Protein AF-A0A7W7A8Q5-F1 (afdb_monomer)

Secondary structure (DSSP, 8-state):
--------B-----HHHHTS-GGGGBPPP---HHHHHHHHHHHHHHHHTT-S-----TT---HHHHHHHHHHHHHHHHHHHHHH-

Foldseek 3Di:
DDDDDDFDFDDDPDPVVVPDDRVVRTDDDPDDPVRVVVVVVVVVVCVVVVVDDDPPPPVPDDPVNVVVVVVVVVVVVVVVVVVVD

Organism: NCBI:txid260085

Nearest PDB structures (foldseek):
  5dgf-assembly2_sM  TM=2.618E-01  e=6.181E+00  Saccharomyces cerevisiae S288C

pLDDT: mean 77.6, std 13.14, range [34.06, 95.56]

Radius of gyration: 23.06 Å; Cα contacts (8 Å, |Δi|>4): 22; chains: 1; bounding box: 57×40×51 Å

Structure (mmCIF, N/CA/C/O backbone):
data_AF-A0A7W7A8Q5-F1
#
_entry.id   AF-A0A7W7A8Q5-F1
#
loop_
_atom_site.group_PDB
_atom_site.id
_atom_site.type_symbol
_atom_site.label_atom_id
_atom_site.label_alt_id
_atom_site.label_comp_id
_atom_site.label_asym_id
_atom_site.label_entity_id
_atom_site.label_seq_id
_atom_site.pdbx_PDB_ins_code
_atom_site.Cartn_x
_atom_site.Cartn_y
_atom_site.Cartn_z
_atom_site.occupancy
_atom_site.B_iso_or_equiv
_atom_site.auth_seq_id
_atom_site.auth_comp_id
_atom_site.auth_asym_id
_atom_site.auth_atom_id
_atom_site.pdbx_PDB_model_num
ATOM 1 N N . MET A 1 1 ? -32.362 -4.354 24.783 1.00 34.06 1 MET A N 1
ATOM 2 C CA . MET A 1 1 ? -32.565 -2.957 24.338 1.00 34.06 1 MET A CA 1
ATOM 3 C C . MET A 1 1 ? -31.479 -2.640 23.325 1.00 34.06 1 MET A C 1
ATOM 5 O O . MET A 1 1 ? -30.329 -2.525 23.718 1.00 34.06 1 MET A O 1
ATOM 9 N N . SER A 1 2 ? -31.815 -2.614 22.033 1.00 40.69 2 SER A N 1
ATOM 10 C CA . SER A 1 2 ? -30.849 -2.353 20.957 1.00 40.69 2 SER A CA 1
ATOM 11 C C . SER A 1 2 ? -30.611 -0.851 20.826 1.00 40.69 2 SER A C 1
ATOM 13 O O . SER A 1 2 ? -31.531 -0.103 20.500 1.00 40.69 2 SER A O 1
ATOM 15 N N . THR A 1 3 ? -29.393 -0.396 21.101 1.00 53.53 3 THR A N 1
ATOM 16 C CA . THR A 1 3 ? -28.972 0.991 20.896 1.00 53.53 3 THR A CA 1
ATOM 17 C C . THR A 1 3 ? -28.615 1.192 19.423 1.00 53.53 3 THR A C 1
ATOM 19 O O . THR A 1 3 ? -27.632 0.662 18.914 1.00 53.53 3 THR A O 1
ATOM 22 N N . SER A 1 4 ? -29.449 1.940 18.700 1.00 46.59 4 SER A N 1
ATOM 23 C CA . SER A 1 4 ? -29.187 2.334 17.312 1.00 46.59 4 SER A CA 1
ATOM 24 C C . SER A 1 4 ? -27.972 3.268 17.258 1.00 46.59 4 SER A C 1
ATOM 26 O O . SER A 1 4 ? -28.033 4.393 17.752 1.00 46.59 4 SER A O 1
ATOM 28 N N . SER A 1 5 ? -26.865 2.822 16.662 1.00 60.94 5 SER A N 1
ATOM 29 C CA . SER A 1 5 ? -25.656 3.632 16.482 1.00 60.94 5 SER A CA 1
ATOM 30 C C . SER A 1 5 ? -25.904 4.743 15.453 1.00 60.94 5 SER A C 1
ATOM 32 O O . SER A 1 5 ? -26.027 4.472 14.254 1.00 60.94 5 SER A O 1
ATOM 34 N N . ALA A 1 6 ? -25.984 5.997 15.902 1.00 61.53 6 ALA A N 1
ATOM 35 C CA . ALA A 1 6 ? -26.047 7.153 15.012 1.00 61.53 6 ALA A CA 1
ATOM 36 C C . ALA A 1 6 ? -24.795 7.202 14.113 1.00 61.53 6 ALA A C 1
ATOM 38 O O . ALA A 1 6 ? -23.675 7.000 14.578 1.00 61.53 6 ALA A O 1
ATOM 39 N N . THR A 1 7 ? -24.982 7.437 12.811 1.00 64.75 7 THR A N 1
ATOM 40 C CA . THR A 1 7 ? -23.865 7.534 11.861 1.00 64.75 7 THR A CA 1
ATOM 41 C C . THR A 1 7 ? -23.237 8.921 11.956 1.00 64.75 7 THR A C 1
ATOM 43 O O . THR A 1 7 ? -23.827 9.896 11.493 1.00 64.75 7 THR A O 1
ATOM 46 N N . THR A 1 8 ? -22.048 9.006 12.548 1.00 68.94 8 THR A N 1
ATOM 47 C CA . THR A 1 8 ? -21.257 10.240 12.605 1.00 68.94 8 THR A CA 1
ATOM 48 C C . THR A 1 8 ? -20.415 10.378 11.337 1.00 68.94 8 THR A C 1
ATOM 50 O O . THR A 1 8 ? -19.880 9.394 10.818 1.00 68.94 8 THR A O 1
ATOM 53 N N . PHE A 1 9 ? -20.316 11.599 10.816 1.00 69.75 9 PHE A N 1
ATOM 54 C CA . PHE A 1 9 ? -19.473 11.931 9.671 1.00 69.75 9 PHE A CA 1
ATOM 55 C C . PHE A 1 9 ? -18.366 12.877 10.132 1.00 69.75 9 PHE A C 1
ATOM 57 O O . PHE A 1 9 ? -18.651 13.894 10.765 1.00 69.75 9 PHE A O 1
ATOM 64 N N . GLY A 1 10 ? -17.114 12.561 9.802 1.00 66.56 10 GLY A N 1
ATOM 65 C CA . GLY A 1 10 ? -15.974 13.375 10.215 1.00 66.56 10 GLY A CA 1
ATOM 66 C C . GLY A 1 10 ? -15.887 14.678 9.414 1.00 66.56 10 GLY A C 1
ATOM 67 O O . GLY A 1 10 ? -15.890 14.653 8.183 1.00 66.56 10 GLY A O 1
ATOM 68 N N . SER A 1 11 ? -15.748 15.825 10.087 1.00 62.66 11 SER A N 1
ATOM 69 C CA . SER A 1 11 ? -15.476 17.116 9.439 1.00 62.66 11 SER A CA 1
ATOM 70 C C . SER A 1 11 ? -13.983 17.453 9.525 1.00 62.66 11 SER A C 1
ATOM 72 O O . SER A 1 11 ? -13.493 17.895 10.564 1.00 62.66 11 SER A O 1
ATOM 74 N N . SER A 1 12 ? -13.235 17.253 8.440 1.00 62.38 12 SER A N 1
ATOM 75 C CA . SER A 1 12 ? -11.822 17.646 8.341 1.00 62.38 12 SER A CA 1
ATOM 76 C C . SER A 1 12 ? -11.660 18.744 7.285 1.00 62.38 12 SER A C 1
ATOM 78 O O . SER A 1 12 ? -12.216 18.648 6.195 1.00 62.38 12 SER A O 1
ATOM 80 N N . ARG A 1 13 ? -10.890 19.794 7.608 1.00 63.06 13 ARG A N 1
ATOM 81 C CA . ARG A 1 13 ? -10.689 21.020 6.800 1.00 63.06 13 ARG A CA 1
ATOM 82 C C . ARG A 1 13 ? -9.755 20.841 5.585 1.00 63.06 13 ARG A C 1
ATOM 84 O O . ARG A 1 13 ? -9.145 21.807 5.143 1.00 63.06 13 ARG A O 1
ATOM 91 N N . HIS A 1 14 ? -9.589 19.623 5.065 1.00 76.56 14 HIS A N 1
ATOM 92 C CA . HIS A 1 14 ? -8.730 19.376 3.901 1.00 76.56 14 HIS A CA 1
ATOM 93 C C . HIS A 1 14 ? -9.542 19.525 2.600 1.00 76.56 14 HIS A C 1
ATOM 95 O O . HIS A 1 14 ? -10.599 18.897 2.499 1.00 76.56 14 HIS A O 1
ATOM 101 N N . PRO A 1 15 ? -9.070 20.273 1.581 1.00 80.06 15 PRO A N 1
ATOM 102 C CA . PRO A 1 15 ? -9.838 20.537 0.356 1.00 80.06 15 PRO A CA 1
ATOM 103 C C . PRO A 1 15 ? -10.270 19.255 -0.370 1.00 80.06 15 PRO A C 1
ATOM 105 O O . PRO A 1 15 ? -11.409 19.152 -0.808 1.00 80.06 15 PRO A O 1
ATOM 108 N N . PHE A 1 16 ? -9.416 18.228 -0.396 1.00 81.75 16 PHE A N 1
ATOM 109 C CA . PHE A 1 16 ? -9.779 16.909 -0.932 1.00 81.75 16 PHE A CA 1
ATOM 110 C C . PHE A 1 16 ? -10.940 16.238 -0.182 1.00 81.75 16 PHE A C 1
ATOM 112 O O . PHE A 1 16 ? -11.781 15.602 -0.795 1.00 81.75 16 PHE A O 1
ATOM 119 N N . ARG A 1 17 ? -11.031 16.376 1.146 1.00 75.69 17 ARG A N 1
ATOM 120 C CA . ARG A 1 17 ? -12.132 15.768 1.909 1.00 75.69 17 ARG A CA 1
ATOM 121 C C . ARG A 1 17 ? -13.456 16.502 1.717 1.00 75.69 17 ARG A C 1
ATOM 123 O O . ARG A 1 17 ? -14.499 15.884 1.892 1.00 75.69 17 ARG A O 1
ATOM 130 N N . ALA A 1 18 ? -13.417 17.778 1.337 1.00 79.56 18 ALA A N 1
ATOM 131 C CA . ALA A 1 18 ? -14.612 18.554 1.022 1.00 79.56 18 ALA A CA 1
ATOM 132 C C . ALA A 1 18 ? -15.284 18.102 -0.286 1.00 79.56 18 ALA A C 1
ATOM 134 O O . ALA A 1 18 ? -16.497 18.236 -0.413 1.00 79.56 18 ALA A O 1
ATOM 135 N N . SER A 1 19 ? -14.524 17.544 -1.237 1.00 86.06 19 SER A N 1
ATOM 136 C CA . SER A 1 19 ? -15.074 17.006 -2.488 1.00 86.06 19 SER A CA 1
ATOM 137 C C . SER A 1 19 ? -15.547 15.553 -2.381 1.00 86.06 19 SER A C 1
ATOM 139 O O . SER A 1 19 ? -16.132 15.035 -3.333 1.00 86.06 19 SER A O 1
ATOM 141 N N . LEU A 1 20 ? -15.318 1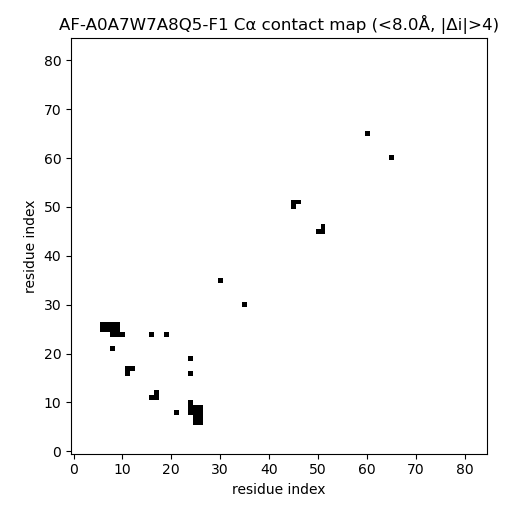4.879 -1.247 1.00 84.50 20 LEU A N 1
ATOM 142 C CA . LEU A 1 20 ? -15.699 13.478 -1.091 1.00 84.50 20 LEU A CA 1
ATOM 143 C C . LEU A 1 20 ? -17.209 13.317 -0.839 1.00 84.50 20 LEU A C 1
ATOM 145 O O . LEU A 1 20 ? -17.795 14.050 -0.037 1.00 84.50 20 LEU A O 1
ATOM 149 N N . PRO A 1 21 ? -17.849 12.302 -1.450 1.00 84.88 21 PRO A N 1
ATOM 150 C CA . PRO A 1 21 ? -19.230 11.943 -1.152 1.00 84.88 21 PRO A CA 1
ATOM 151 C C . PRO A 1 21 ? -19.449 11.600 0.328 1.00 84.88 21 PRO A C 1
ATOM 153 O O . PRO A 1 21 ? -18.612 10.970 0.975 1.00 84.88 21 PRO A O 1
ATOM 156 N N . ARG A 1 22 ? -20.636 11.931 0.856 1.00 79.31 22 ARG A N 1
ATOM 157 C CA . ARG A 1 22 ? -20.963 11.791 2.290 1.00 79.31 22 ARG A CA 1
ATOM 158 C C . ARG A 1 22 ? -20.732 10.387 2.850 1.00 79.31 22 ARG A C 1
ATOM 160 O O . ARG A 1 22 ? -20.251 10.264 3.967 1.00 79.31 22 ARG A O 1
ATOM 167 N N . HIS A 1 23 ? -21.035 9.335 2.090 1.00 83.62 23 HIS A N 1
ATOM 168 C CA . HIS A 1 23 ? -20.865 7.953 2.553 1.00 83.62 23 HIS A CA 1
ATOM 169 C C . HIS A 1 23 ? -19.395 7.578 2.816 1.00 83.62 23 HIS A C 1
ATOM 171 O O . HIS A 1 23 ? -19.137 6.711 3.644 1.00 83.62 23 HIS A O 1
ATOM 177 N N . VAL A 1 24 ? -18.442 8.257 2.167 1.00 83.69 24 VAL A N 1
ATOM 178 C CA . VAL A 1 24 ? -16.995 8.064 2.364 1.00 83.69 24 VAL A CA 1
ATOM 179 C C . VAL A 1 24 ? -16.505 8.762 3.636 1.00 83.69 24 VAL A C 1
ATOM 181 O O . VAL A 1 24 ? -15.528 8.343 4.246 1.00 83.69 24 VAL A O 1
ATOM 184 N N . LEU A 1 25 ? -17.201 9.815 4.071 1.00 83.12 25 LEU A N 1
ATOM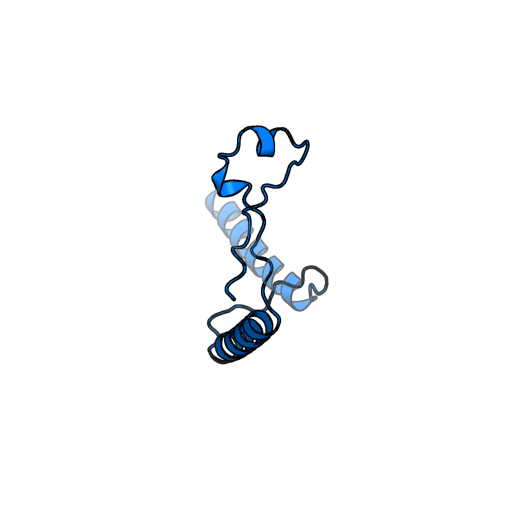 185 C CA . LEU A 1 25 ? -16.887 10.554 5.299 1.00 83.12 25 LEU A CA 1
ATOM 186 C C . LEU A 1 25 ? -17.441 9.881 6.560 1.00 83.12 25 LEU A C 1
ATOM 188 O O . LEU A 1 25 ? -17.314 10.437 7.653 1.00 83.12 25 LEU A O 1
ATOM 192 N N . ARG A 1 26 ? -18.082 8.717 6.413 1.00 81.06 26 ARG A N 1
ATOM 193 C CA . ARG A 1 26 ? -18.604 7.932 7.527 1.00 81.06 26 ARG A CA 1
ATOM 194 C C . ARG A 1 26 ? -17.453 7.564 8.456 1.00 81.06 26 ARG A C 1
ATOM 196 O O . ARG A 1 26 ? -16.454 6.995 8.019 1.00 81.06 26 ARG A O 1
ATOM 203 N N . GLU A 1 27 ? -17.594 7.895 9.733 1.00 77.56 27 GLU A N 1
ATOM 204 C CA . GLU A 1 27 ? -16.620 7.469 10.730 1.00 77.56 27 GLU A CA 1
ATOM 205 C C . GLU A 1 27 ? -16.586 5.943 10.807 1.00 77.56 27 GLU A C 1
ATOM 207 O O . GLU A 1 27 ? -17.614 5.274 10.639 1.00 77.56 27 GLU A O 1
ATOM 212 N N . LEU A 1 28 ? -15.391 5.391 11.038 1.00 76.50 28 LEU A N 1
ATOM 213 C CA . LEU A 1 28 ? -15.259 3.954 11.234 1.00 76.50 28 LEU A CA 1
ATOM 214 C C . LEU A 1 28 ? -16.185 3.513 12.380 1.00 76.50 28 LEU A C 1
ATOM 216 O O . LEU A 1 28 ? -16.270 4.219 13.392 1.00 76.50 28 LEU A O 1
ATOM 220 N N . PRO A 1 29 ? -16.856 2.354 12.254 1.00 79.25 29 PRO A N 1
ATOM 221 C CA . PRO A 1 29 ? -17.672 1.820 13.332 1.00 79.25 29 PRO A CA 1
ATOM 222 C C . PRO A 1 29 ? -16.856 1.734 14.623 1.00 79.25 29 PRO A C 1
ATOM 224 O O . PRO A 1 29 ? -15.747 1.195 14.634 1.00 79.25 29 PRO A O 1
ATOM 227 N N . ARG A 1 30 ? -17.404 2.259 15.722 1.00 78.81 30 ARG A N 1
ATOM 228 C CA . ARG A 1 30 ? -16.870 1.963 17.052 1.00 78.81 30 ARG A CA 1
ATOM 229 C C . ARG A 1 30 ? -17.221 0.516 17.367 1.00 78.81 30 ARG A C 1
ATOM 231 O O . ARG A 1 30 ? -18.389 0.188 17.542 1.00 78.81 30 ARG A O 1
ATOM 238 N N . TYR A 1 31 ? -16.211 -0.342 17.356 1.00 82.31 31 TYR A N 1
ATOM 239 C CA . TYR A 1 31 ? -16.385 -1.762 17.617 1.00 82.31 31 TYR A CA 1
ATOM 240 C C . TYR A 1 31 ? -16.583 -2.005 19.115 1.00 82.31 31 TYR A C 1
ATOM 242 O O . TYR A 1 31 ? -15.772 -1.567 19.931 1.00 82.31 31 TYR A O 1
ATOM 250 N N . GLU A 1 32 ? -17.644 -2.732 19.460 1.00 85.62 32 GLU A N 1
ATOM 251 C CA . GLU A 1 32 ? -17.845 -3.296 20.797 1.00 85.62 32 GLU A CA 1
ATOM 252 C C . GLU A 1 32 ? -16.680 -4.238 21.166 1.00 85.62 32 GLU A C 1
ATOM 254 O O . GLU A 1 32 ? -16.061 -4.834 20.271 1.00 85.62 32 GLU A O 1
ATOM 259 N N . PRO A 1 33 ? -16.361 -4.421 22.461 1.00 84.62 33 PRO A N 1
ATOM 260 C CA . PRO A 1 33 ? -15.182 -5.180 22.888 1.00 84.62 33 PRO A CA 1
ATOM 261 C C . PRO A 1 33 ? -15.184 -6.634 22.392 1.00 84.62 33 PRO A C 1
ATOM 263 O O . PRO A 1 33 ? -14.127 -7.190 22.089 1.00 84.62 33 PRO A O 1
ATOM 266 N N . GLU A 1 34 ? -16.363 -7.237 22.236 1.00 86.25 34 GLU A N 1
ATOM 267 C CA . GLU A 1 34 ? -16.523 -8.584 21.681 1.00 86.25 34 GLU A CA 1
ATOM 268 C C . GLU A 1 34 ? -16.132 -8.657 20.198 1.00 86.25 34 GLU A C 1
ATOM 270 O O . GLU A 1 34 ? -15.449 -9.593 19.777 1.00 86.25 34 GLU A O 1
ATOM 275 N N . VAL A 1 35 ? -16.491 -7.638 19.409 1.00 86.62 35 VAL A N 1
ATOM 276 C CA . VAL A 1 35 ? -16.153 -7.556 17.980 1.00 86.62 35 VAL A CA 1
ATOM 277 C C . VAL A 1 35 ? -14.653 -7.352 17.806 1.00 86.62 35 VAL A C 1
ATOM 279 O O . VAL A 1 35 ? -14.037 -8.001 16.964 1.00 86.62 35 VAL A O 1
ATOM 282 N N . VAL A 1 36 ? -14.035 -6.528 18.657 1.00 86.06 36 VAL A N 1
ATOM 283 C CA . VAL A 1 36 ? -12.575 -6.352 18.668 1.00 86.06 36 VAL A CA 1
ATOM 284 C C . VAL A 1 36 ? -11.868 -7.674 18.980 1.00 86.06 36 VAL A C 1
ATOM 286 O O . VAL A 1 36 ? -10.870 -8.005 18.339 1.00 86.06 36 VAL A O 1
ATOM 289 N N . ALA A 1 37 ? -12.380 -8.459 19.932 1.00 87.38 37 ALA A N 1
ATOM 290 C CA . ALA A 1 37 ? -11.826 -9.772 20.251 1.00 87.38 37 ALA A CA 1
ATOM 291 C C . ALA A 1 37 ? -11.976 -10.763 19.084 1.00 87.38 37 ALA A C 1
ATOM 293 O O . ALA A 1 37 ? -11.029 -11.487 18.780 1.00 87.38 37 ALA A O 1
ATOM 294 N N . ALA A 1 38 ? -13.125 -10.773 18.403 1.00 86.25 38 ALA A N 1
ATOM 295 C CA . ALA A 1 38 ? -13.345 -11.598 17.217 1.00 86.25 38 ALA A CA 1
ATOM 296 C C . ALA A 1 38 ? -12.415 -11.200 16.056 1.00 86.25 38 ALA A C 1
ATOM 298 O O . ALA A 1 38 ? -11.806 -12.070 15.437 1.00 86.25 38 ALA A O 1
ATOM 299 N N . MET A 1 39 ? -12.231 -9.898 15.815 1.00 85.00 39 MET A N 1
ATOM 300 C CA . MET A 1 39 ? -11.299 -9.391 14.803 1.00 85.00 39 MET A CA 1
ATOM 301 C C . MET A 1 39 ? -9.854 -9.806 15.091 1.00 85.00 39 MET A C 1
ATOM 303 O O . MET A 1 39 ? -9.160 -10.234 14.176 1.00 85.00 39 MET A O 1
ATOM 307 N N . LYS A 1 40 ? -9.410 -9.749 16.355 1.00 84.81 40 LYS A N 1
ATOM 308 C CA . LYS A 1 40 ? -8.068 -10.215 16.743 1.00 84.81 40 LYS A CA 1
ATOM 309 C C . LYS A 1 40 ? -7.872 -11.711 16.487 1.00 84.81 40 LYS A C 1
ATOM 311 O O . LYS A 1 40 ? -6.814 -12.099 16.012 1.00 84.81 40 LYS A O 1
ATOM 316 N N . ARG A 1 41 ? -8.886 -12.544 16.758 1.00 84.44 41 ARG A N 1
ATOM 317 C CA . ARG A 1 41 ? -8.838 -13.989 16.454 1.00 84.44 41 ARG A CA 1
ATOM 318 C C . ARG A 1 41 ? -8.799 -14.254 14.949 1.00 84.44 41 ARG A C 1
ATOM 320 O O . ARG A 1 41 ? -8.061 -15.116 14.491 1.00 84.44 41 ARG A O 1
ATOM 327 N N . ALA A 1 42 ? -9.573 -13.501 14.170 1.00 82.69 42 ALA A N 1
ATOM 328 C CA . ALA A 1 42 ? -9.516 -13.595 12.715 1.00 82.69 42 ALA A CA 1
ATOM 329 C C . ALA A 1 42 ? -8.134 -13.176 12.188 1.00 82.69 42 ALA A C 1
ATOM 331 O O . ALA A 1 42 ? -7.593 -13.821 11.296 1.00 82.69 42 ALA A O 1
ATOM 332 N N . GLU A 1 43 ? -7.528 -12.138 12.772 1.00 77.94 43 GLU A N 1
ATOM 333 C CA . GLU A 1 43 ? -6.178 -11.706 12.418 1.00 77.94 43 GLU A CA 1
ATOM 334 C C . GLU A 1 43 ? -5.123 -12.781 12.715 1.00 77.94 43 GLU A C 1
ATOM 336 O O . GLU A 1 43 ? -4.243 -12.987 11.881 1.00 77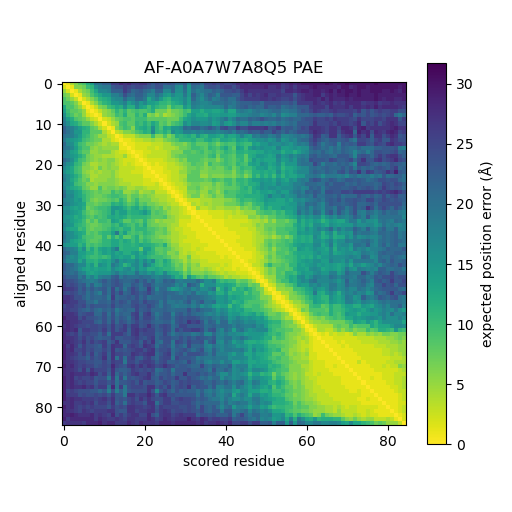.94 43 GLU A O 1
ATOM 341 N N . THR A 1 44 ? -5.213 -13.501 13.840 1.00 79.06 44 THR A N 1
ATOM 342 C CA . THR A 1 44 ? -4.286 -14.609 14.132 1.00 79.06 44 THR A CA 1
ATOM 343 C C . THR A 1 44 ? -4.450 -15.761 13.144 1.00 79.06 44 THR A C 1
ATOM 345 O O . THR A 1 44 ? -3.454 -16.226 12.602 1.00 79.06 44 THR A O 1
ATOM 348 N N . MET A 1 45 ? -5.687 -16.148 12.814 1.00 75.75 45 MET A N 1
ATOM 349 C CA . MET A 1 45 ? -5.948 -17.207 11.826 1.00 75.75 45 MET A CA 1
ATOM 350 C C . MET A 1 45 ? -5.461 -16.831 10.418 1.00 75.75 45 MET A C 1
ATOM 352 O O . MET A 1 45 ? -4.944 -17.671 9.690 1.00 75.75 45 MET A O 1
ATOM 356 N N . LEU A 1 46 ? -5.595 -15.561 10.022 1.00 72.69 46 LEU A N 1
ATOM 357 C CA . LEU A 1 46 ? -5.098 -15.073 8.730 1.00 72.69 46 LEU A CA 1
ATOM 358 C C . LEU A 1 46 ? -3.568 -15.025 8.659 1.00 72.69 46 LEU A C 1
ATOM 360 O O . LEU A 1 46 ? -3.015 -15.213 7.578 1.00 72.69 46 LEU A O 1
ATOM 364 N N . ARG A 1 47 ? -2.889 -14.762 9.786 1.00 68.62 47 ARG A N 1
ATOM 365 C CA . ARG A 1 47 ? -1.424 -14.861 9.879 1.00 68.62 47 ARG A CA 1
ATOM 366 C C . ARG A 1 47 ? -0.961 -16.308 9.742 1.00 68.62 47 ARG A C 1
ATOM 368 O O . ARG A 1 47 ? -0.032 -16.561 8.991 1.00 68.62 47 ARG A O 1
ATOM 375 N N . GLU A 1 48 ? -1.631 -17.238 10.420 1.00 70.31 48 GLU A N 1
ATOM 376 C CA . GLU A 1 48 ? -1.352 -18.678 10.311 1.00 70.31 48 GLU A CA 1
ATOM 377 C C . GLU A 1 48 ? -1.579 -19.207 8.891 1.00 70.31 48 GLU A C 1
ATOM 379 O O . GLU A 1 48 ? -0.852 -20.082 8.435 1.00 70.31 48 GLU A O 1
ATOM 384 N N . ALA A 1 49 ? -2.557 -18.653 8.172 1.00 71.62 49 ALA A N 1
ATOM 385 C CA . ALA A 1 49 ? -2.833 -19.013 6.787 1.00 71.62 49 ALA A CA 1
ATOM 386 C C . ALA A 1 49 ? -1.839 -18.409 5.767 1.00 71.62 49 ALA A C 1
ATOM 3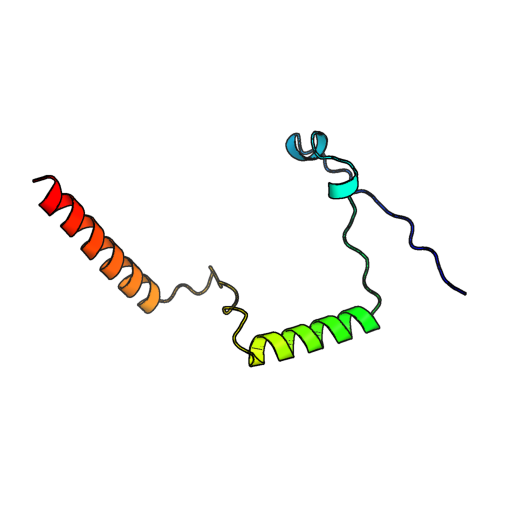88 O O . ALA A 1 49 ? -2.030 -18.620 4.572 1.00 71.62 49 ALA A O 1
ATOM 389 N N . GLU A 1 50 ? -0.837 -17.624 6.197 1.00 62.94 50 GLU A N 1
ATOM 390 C CA . GLU A 1 50 ? 0.174 -16.949 5.351 1.00 62.94 50 GLU A CA 1
ATOM 391 C C . GLU A 1 50 ? -0.386 -16.057 4.218 1.00 62.94 50 GLU A C 1
ATOM 393 O O . GLU A 1 50 ? 0.355 -15.542 3.385 1.00 62.94 50 GLU A O 1
ATOM 398 N N . ILE A 1 51 ? -1.697 -15.784 4.203 1.00 63.38 51 ILE A N 1
ATOM 399 C CA . ILE A 1 51 ? -2.346 -14.952 3.171 1.00 63.38 51 ILE A CA 1
ATOM 400 C C . ILE A 1 51 ? -1.911 -13.484 3.302 1.00 63.38 51 ILE A C 1
ATOM 402 O O . ILE A 1 51 ? -1.940 -12.720 2.335 1.00 63.38 51 ILE A O 1
ATOM 406 N N . ARG A 1 52 ? -1.519 -13.061 4.508 1.00 55.78 52 ARG A N 1
ATOM 407 C CA . ARG A 1 52 ? -1.126 -11.682 4.789 1.00 55.78 52 ARG A CA 1
ATOM 408 C C . ARG A 1 52 ? 0.390 -11.597 4.913 1.00 55.78 52 ARG A C 1
ATOM 410 O O . ARG A 1 52 ? 0.955 -12.104 5.875 1.00 55.78 52 ARG A O 1
ATOM 417 N N . SER A 1 53 ? 1.021 -10.894 3.975 1.00 62.91 53 SER A N 1
ATOM 418 C CA . SER A 1 53 ? 2.421 -10.491 4.102 1.00 62.91 53 SER A CA 1
ATOM 419 C C . SER A 1 53 ? 2.638 -9.757 5.428 1.00 62.91 53 SER A C 1
ATOM 421 O O . SER A 1 53 ? 1.805 -8.924 5.813 1.00 62.91 53 SER A O 1
ATOM 423 N N . GLU A 1 54 ? 3.753 -10.054 6.097 1.00 66.62 54 GLU A N 1
ATOM 424 C CA . GLU A 1 54 ? 4.228 -9.338 7.284 1.00 66.62 54 GLU A CA 1
ATOM 425 C C . GLU A 1 54 ? 4.081 -7.816 7.050 1.00 66.62 54 GLU A C 1
ATOM 427 O O . GLU A 1 54 ? 4.403 -7.331 5.957 1.00 66.62 54 GLU A O 1
ATOM 432 N N . PRO A 1 55 ? 3.523 -7.044 8.003 1.00 61.81 55 PRO A N 1
ATOM 433 C CA . PRO A 1 55 ? 3.416 -5.599 7.844 1.00 61.81 55 PRO A CA 1
ATOM 434 C C . PRO A 1 55 ? 4.796 -5.004 7.536 1.00 61.81 55 PRO A C 1
ATOM 436 O O . PRO A 1 55 ? 5.765 -5.279 8.238 1.00 61.81 55 PRO A O 1
ATOM 439 N N . VAL A 1 56 ? 4.877 -4.191 6.477 1.00 61.34 56 VAL A N 1
ATOM 440 C CA . VAL A 1 56 ? 6.126 -3.554 6.037 1.00 61.34 56 VAL A CA 1
ATOM 441 C C . VAL A 1 56 ? 6.612 -2.587 7.119 1.00 61.34 56 VAL A C 1
ATOM 443 O O . VAL A 1 56 ? 6.170 -1.439 7.200 1.00 61.34 56 VAL A O 1
ATOM 446 N N . ASP A 1 57 ? 7.533 -3.049 7.960 1.00 65.38 57 ASP A N 1
ATOM 447 C CA . ASP A 1 57 ? 8.195 -2.230 8.970 1.00 65.38 57 ASP A CA 1
ATOM 448 C C . ASP A 1 57 ? 9.280 -1.365 8.307 1.00 65.38 57 ASP A C 1
ATOM 450 O O . ASP A 1 57 ? 10.464 -1.697 8.282 1.00 65.38 57 ASP A O 1
ATOM 454 N N . LEU A 1 58 ? 8.883 -0.186 7.817 1.00 65.88 58 LEU A N 1
ATOM 455 C CA . LEU A 1 58 ? 9.772 0.819 7.201 1.00 65.88 58 LEU A CA 1
ATOM 456 C C . LEU A 1 58 ? 10.974 1.212 8.082 1.00 65.88 58 LEU A C 1
ATOM 458 O O . LEU A 1 58 ? 11.973 1.731 7.592 1.00 65.88 58 LEU A O 1
ATOM 462 N N . LYS A 1 59 ? 10.877 0.991 9.398 1.00 68.69 59 LYS A N 1
ATOM 463 C CA . LYS A 1 59 ? 11.909 1.343 10.382 1.00 68.69 59 LYS A CA 1
ATOM 464 C C . LYS A 1 59 ? 12.972 0.251 10.573 1.00 68.69 59 LYS A C 1
ATOM 466 O O . LYS A 1 59 ? 13.972 0.512 11.236 1.00 68.69 59 LYS A O 1
ATOM 471 N N . ARG A 1 60 ? 12.762 -0.954 10.024 1.00 65.56 60 ARG A N 1
ATOM 472 C CA . ARG A 1 60 ? 13.661 -2.118 10.128 1.00 65.56 60 ARG A CA 1
ATOM 473 C C . ARG A 1 60 ? 14.225 -2.542 8.767 1.00 65.56 60 ARG A C 1
ATOM 475 O O . ARG A 1 60 ? 14.350 -3.731 8.509 1.00 65.56 60 ARG A O 1
ATOM 482 N N . ILE A 1 61 ? 14.578 -1.591 7.903 1.00 74.31 61 ILE A N 1
ATOM 483 C CA . ILE A 1 61 ? 15.304 -1.926 6.669 1.00 74.31 61 ILE A CA 1
ATOM 484 C C . ILE A 1 61 ? 16.638 -2.587 7.047 1.00 74.31 61 ILE A C 1
ATOM 486 O O . ILE A 1 61 ? 17.474 -1.974 7.717 1.00 74.31 61 ILE A O 1
ATOM 490 N N . SER A 1 62 ? 16.815 -3.848 6.646 1.00 79.75 62 SER A N 1
ATOM 491 C CA . SER A 1 62 ? 18.032 -4.626 6.879 1.00 79.75 62 SER A CA 1
ATOM 492 C C . SER A 1 62 ? 19.093 -4.335 5.810 1.00 79.75 62 SER A C 1
ATOM 494 O O . SER A 1 62 ? 18.781 -3.951 4.682 1.00 79.75 62 SER A O 1
ATOM 496 N N . MET A 1 63 ? 20.369 -4.585 6.127 1.00 84.06 63 MET A N 1
ATOM 497 C CA . MET A 1 63 ? 21.449 -4.584 5.123 1.00 84.06 63 MET A CA 1
ATOM 498 C C . MET A 1 63 ? 21.238 -5.664 4.049 1.00 84.06 63 MET A C 1
ATOM 500 O O . MET A 1 63 ? 21.722 -5.515 2.928 1.00 84.06 63 MET A O 1
ATOM 504 N N . GLN A 1 64 ? 20.501 -6.728 4.387 1.00 84.00 64 GLN A N 1
ATOM 505 C CA . GLN A 1 64 ? 20.098 -7.769 3.443 1.00 84.00 64 GLN A CA 1
ATOM 506 C C . GLN A 1 64 ? 19.124 -7.208 2.393 1.00 84.00 64 GLN A C 1
ATOM 508 O O . GLN A 1 64 ? 19.395 -7.329 1.203 1.00 84.00 64 GLN A O 1
ATOM 513 N N . ASP A 1 65 ? 18.074 -6.497 2.822 1.00 84.06 65 ASP A N 1
ATOM 514 C CA . ASP A 1 65 ? 17.083 -5.892 1.918 1.00 84.06 65 ASP A CA 1
ATOM 515 C C . ASP A 1 65 ? 17.723 -4.857 0.986 1.00 84.06 65 ASP A C 1
ATOM 517 O O . ASP A 1 65 ? 17.396 -4.782 -0.198 1.00 84.06 65 ASP A O 1
ATOM 521 N N . LEU A 1 66 ? 18.677 -4.072 1.507 1.00 88.06 66 LEU A N 1
ATOM 522 C CA . LEU A 1 66 ? 19.426 -3.106 0.705 1.00 88.06 66 LEU A CA 1
ATOM 523 C C . LEU A 1 66 ? 20.260 -3.805 -0.374 1.00 88.06 66 LEU A C 1
ATOM 525 O O . LEU A 1 66 ? 20.285 -3.351 -1.517 1.00 88.06 66 LEU A O 1
ATOM 529 N N . ARG A 1 67 ? 20.944 -4.903 -0.027 1.00 90.12 67 ARG A N 1
ATOM 530 C CA . ARG A 1 67 ? 21.709 -5.698 -0.995 1.00 90.12 67 ARG A CA 1
ATOM 531 C C . ARG A 1 67 ? 20.785 -6.268 -2.068 1.00 90.12 67 ARG A C 1
ATOM 533 O O . ARG A 1 67 ? 21.098 -6.120 -3.247 1.00 90.12 67 ARG A O 1
ATOM 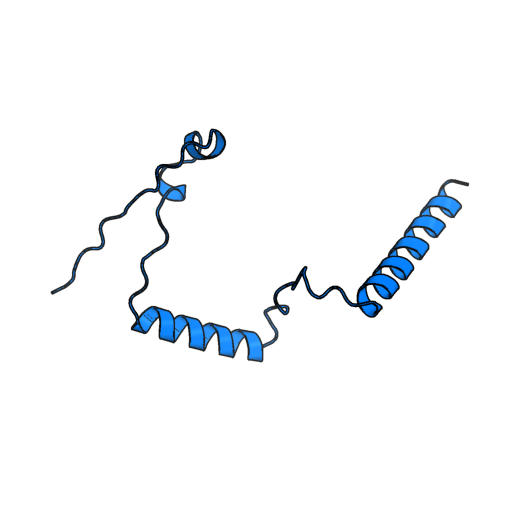540 N N . ASP A 1 68 ? 19.674 -6.884 -1.678 1.00 88.12 68 ASP A N 1
ATOM 541 C CA . ASP A 1 68 ? 18.740 -7.510 -2.618 1.00 88.12 68 ASP A CA 1
ATOM 542 C C . ASP A 1 68 ? 18.124 -6.464 -3.562 1.00 88.12 68 ASP A C 1
ATOM 544 O O . ASP A 1 68 ? 18.070 -6.669 -4.778 1.00 88.12 68 ASP A O 1
ATOM 548 N N . PHE A 1 69 ? 17.785 -5.281 -3.037 1.00 89.69 69 PHE A N 1
ATOM 549 C CA . PHE A 1 69 ? 17.353 -4.138 -3.839 1.00 89.69 69 PHE A CA 1
ATOM 550 C C . PHE A 1 69 ? 18.439 -3.650 -4.808 1.00 89.69 69 PHE A C 1
ATOM 552 O O . PHE A 1 69 ? 18.157 -3.433 -5.986 1.00 89.69 69 PHE A O 1
ATOM 559 N N . LEU A 1 70 ? 19.685 -3.494 -4.345 1.00 93.50 70 LEU A N 1
ATOM 560 C CA . LEU A 1 70 ? 20.802 -3.042 -5.182 1.00 93.50 70 LEU A CA 1
ATOM 561 C C . LEU A 1 70 ? 21.119 -4.034 -6.303 1.00 93.50 70 LEU A C 1
ATOM 563 O O . LEU A 1 70 ? 21.402 -3.605 -7.418 1.00 93.50 70 LEU A O 1
ATOM 567 N N . ILE A 1 71 ? 21.048 -5.342 -6.042 1.00 94.62 71 ILE A N 1
ATOM 568 C CA . ILE A 1 71 ? 21.248 -6.371 -7.072 1.00 94.62 71 ILE A CA 1
ATOM 569 C C . ILE A 1 71 ? 20.176 -6.241 -8.155 1.00 94.62 71 ILE A C 1
ATOM 571 O O . ILE A 1 71 ? 20.513 -6.172 -9.339 1.00 94.62 71 ILE A O 1
ATOM 575 N N . ALA A 1 72 ? 18.903 -6.153 -7.759 1.00 95.44 72 ALA A N 1
ATOM 576 C CA . ALA A 1 72 ? 17.801 -5.986 -8.700 1.00 95.44 72 ALA A CA 1
ATOM 577 C C . ALA A 1 72 ? 17.932 -4.677 -9.502 1.00 95.44 72 ALA A C 1
ATOM 579 O O . ALA A 1 72 ? 17.779 -4.676 -10.724 1.00 95.44 72 ALA A O 1
ATOM 580 N N . TYR A 1 73 ? 18.285 -3.575 -8.835 1.00 94.75 73 TYR A N 1
ATOM 581 C CA . TYR A 1 73 ? 18.503 -2.273 -9.464 1.00 94.75 73 TYR A CA 1
ATOM 582 C C . TYR A 1 73 ? 19.648 -2.309 -10.484 1.00 94.75 73 TYR A C 1
ATOM 584 O O . TYR A 1 73 ? 19.468 -1.881 -11.623 1.00 94.75 73 TYR A O 1
ATOM 592 N N . CYS A 1 74 ? 20.807 -2.855 -10.106 1.00 92.69 74 CYS A N 1
ATOM 593 C CA . CYS A 1 74 ? 21.967 -2.974 -10.986 1.00 92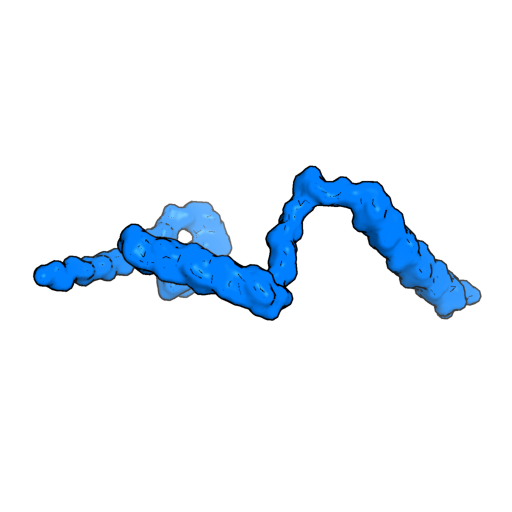.69 74 CYS A CA 1
ATOM 594 C C . CYS A 1 74 ? 21.666 -3.858 -12.199 1.00 92.69 74 CYS A C 1
ATOM 596 O O . CYS A 1 74 ? 22.036 -3.495 -13.312 1.00 92.69 74 CYS A O 1
ATOM 598 N N . ALA A 1 75 ? 20.963 -4.978 -12.011 1.00 93.94 75 ALA A N 1
ATOM 599 C CA . ALA A 1 75 ? 20.572 -5.850 -13.114 1.00 93.94 75 ALA A CA 1
ATOM 600 C C . ALA A 1 75 ? 19.695 -5.111 -14.139 1.00 93.94 75 ALA A C 1
ATOM 602 O O . ALA A 1 75 ? 20.002 -5.118 -15.331 1.00 93.94 75 ALA A O 1
ATOM 603 N N . CYS A 1 76 ? 18.650 -4.416 -13.681 1.00 94.81 76 CYS A N 1
ATOM 604 C CA . CYS A 1 76 ? 17.755 -3.654 -14.553 1.00 94.81 76 CYS A CA 1
ATOM 605 C C . CYS A 1 76 ? 18.467 -2.485 -15.238 1.00 94.81 76 CYS A C 1
ATOM 607 O O . CYS A 1 76 ? 18.304 -2.272 -16.437 1.00 94.81 76 CYS A O 1
ATOM 609 N N . PHE A 1 77 ? 19.273 -1.733 -14.491 1.00 95.00 77 PHE A N 1
ATOM 610 C CA . PHE A 1 77 ? 19.995 -0.582 -15.020 1.00 95.00 77 PHE A CA 1
ATOM 611 C C . PHE A 1 77 ? 20.987 -0.987 -16.109 1.00 95.00 77 PHE A C 1
ATOM 613 O O . PHE A 1 77 ? 21.008 -0.379 -17.177 1.00 95.00 77 PHE A O 1
ATOM 620 N N . LEU A 1 78 ? 21.771 -2.040 -15.869 1.00 94.75 78 LEU A N 1
ATOM 621 C CA . LEU A 1 78 ? 22.717 -2.551 -16.856 1.00 94.75 78 LEU A CA 1
ATOM 622 C C . LEU A 1 78 ? 21.999 -3.110 -18.085 1.00 94.75 78 LEU A C 1
ATOM 624 O O . LEU A 1 78 ? 22.437 -2.847 -19.199 1.00 94.75 78 LEU A O 1
ATOM 628 N N . ALA A 1 79 ? 20.880 -3.818 -17.905 1.00 94.88 79 ALA A N 1
ATOM 629 C CA . ALA A 1 79 ? 20.073 -4.300 -19.023 1.00 94.88 79 ALA A CA 1
ATOM 630 C C . ALA A 1 79 ? 19.563 -3.147 -19.903 1.00 94.88 79 ALA A C 1
ATOM 632 O O . ALA A 1 79 ? 19.663 -3.218 -21.125 1.00 94.88 79 ALA A O 1
ATOM 633 N N . ILE A 1 80 ? 19.074 -2.062 -19.292 1.00 95.56 80 ILE A N 1
ATOM 634 C CA . ILE A 1 80 ? 18.630 -0.860 -20.011 1.00 95.56 80 ILE A CA 1
ATOM 635 C C . ILE A 1 80 ? 19.810 -0.178 -20.712 1.00 95.56 80 ILE A C 1
ATOM 637 O O . ILE A 1 80 ? 19.692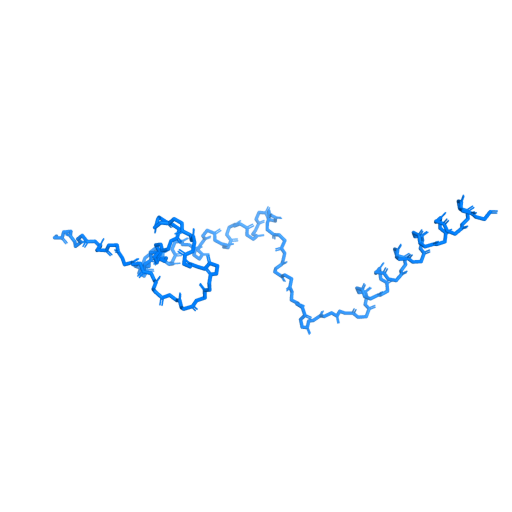 0.189 -21.877 1.00 95.56 80 ILE A O 1
ATOM 641 N N . MET A 1 81 ? 20.952 -0.033 -20.035 1.00 94.81 81 MET A N 1
ATOM 642 C CA . MET A 1 81 ? 22.148 0.576 -20.621 1.00 94.81 81 MET A CA 1
ATOM 643 C C . MET A 1 81 ? 22.665 -0.210 -21.827 1.00 94.81 81 MET A C 1
ATOM 645 O O . MET A 1 81 ? 22.991 0.397 -22.838 1.00 94.81 81 MET A O 1
ATOM 649 N N . VAL A 1 82 ? 22.692 -1.543 -21.754 1.00 93.62 82 VAL A N 1
ATOM 650 C CA . VAL A 1 82 ? 23.085 -2.411 -22.879 1.00 93.62 82 VAL A CA 1
ATOM 651 C C . VAL A 1 82 ? 22.066 -2.372 -24.015 1.00 93.62 82 VAL A C 1
ATOM 653 O O . VAL A 1 82 ? 22.447 -2.491 -25.169 1.00 93.62 82 VAL A O 1
ATOM 656 N N . PHE A 1 83 ? 20.777 -2.220 -23.713 1.00 88.50 83 PHE A N 1
ATOM 657 C CA . PHE A 1 83 ? 19.744 -2.128 -24.744 1.00 88.50 83 PHE A CA 1
ATOM 658 C C . PHE A 1 83 ? 19.781 -0.798 -25.513 1.00 88.50 83 PHE A C 1
ATOM 660 O O . PHE A 1 83 ? 19.392 -0.755 -26.677 1.00 88.50 83 PHE A O 1
ATOM 667 N N . ILE A 1 84 ? 20.196 0.288 -24.85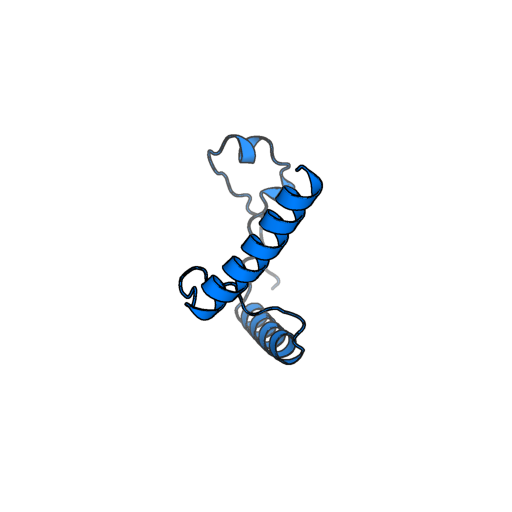4 1.00 87.25 84 ILE A N 1
ATOM 668 C CA . ILE A 1 84 ? 20.228 1.636 -25.441 1.00 87.25 84 ILE A CA 1
ATOM 669 C C . ILE A 1 84 ? 21.588 1.964 -26.090 1.00 87.25 84 ILE A C 1
ATOM 671 O O . ILE A 1 84 ? 21.623 2.816 -26.978 1.00 87.25 84 ILE A O 1
ATOM 675 N N . ALA A 1 85 ? 22.684 1.336 -25.648 1.00 64.38 85 ALA A N 1
ATOM 676 C CA . ALA A 1 85 ? 24.026 1.487 -26.227 1.00 64.38 85 ALA A CA 1
ATOM 677 C C . ALA A 1 85 ? 24.176 0.759 -27.572 1.00 64.38 85 ALA A C 1
ATOM 679 O O . ALA A 1 85 ? 24.865 1.325 -28.451 1.00 64.38 85 ALA A O 1
#

Sequence (85 aa):
MSTSSATTFGSSRHPFRASLPRHVLRELPRYEPEVVAAMKRAETMLREAEIRSEPVDLKRISMQDLRDFLIAYCACFLAIMVFIA

Mean predicted aligned error: 14.85 Å

Solvent-accessible surface area (backbone atoms only — not comparable to full-atom values): 5513 Å² total; per-residue (Å²): 136,88,80,83,80,77,86,55,62,66,90,63,97,45,74,73,60,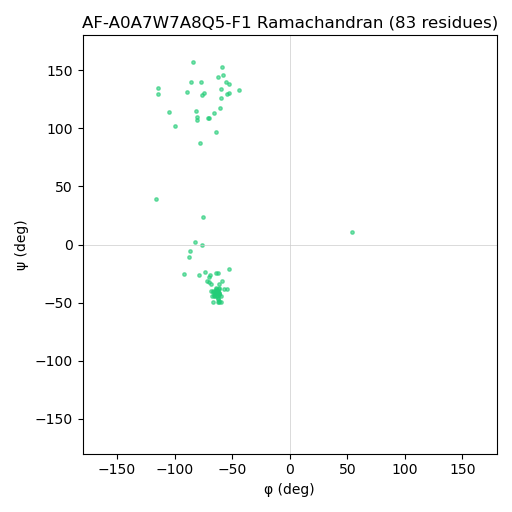70,74,51,61,70,82,76,37,47,53,78,81,84,70,53,73,68,53,50,54,51,52,52,52,50,52,52,55,40,51,76,65,63,77,53,74,78,79,86,59,83,88,66,77,46,76,64,58,52,49,56,49,48,52,54,49,50,54,54,51,49,51,52,50,64,73,73,105